Protein AF-A0A554GCI3-F1 (afdb_monomer_lite)

Radius of gyration: 26.22 Å; chains: 1; bounding box: 60×81×34 Å

Foldseek 3Di:
DDDDDDDPPDDDDDDDPPPPPPPPPPPPQADKDWAFQQEAADDDAAAEDEDAVPVVDDPPVVVVNSVVRNPPPVSVPVYTDNTYMYHHPVPDDD

Sequence (94 aa):
MRMLLPLLLAGLLGLGCQTAEKRPKALDCGATYVACGCGCCGGTEPKVTCLSCANGDDLQALIEADQKAAKDPQCATAGCSPGTKYVYCDANPG

Secondary structure (DSSP, 8-state):
------------S---------PPPP--TT-EEEE--SSEE-SSPPEEEEE-TTTT--HHHHHHHHHHHTT-GGGGG--EE--EEEEESSS---

pLDDT: mean 78.61, std 18.21, range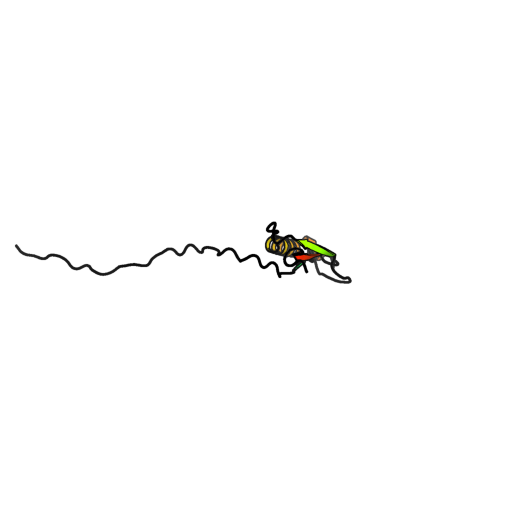 [40.22, 95.88]

Structure (mmCIF, N/CA/C/O backbone):
data_AF-A0A554GCI3-F1
#
_entry.id   AF-A0A554GCI3-F1
#
loop_
_atom_site.group_PDB
_atom_site.id
_atom_site.type_symbol
_atom_site.label_atom_id
_atom_site.label_alt_id
_atom_site.label_comp_id
_atom_site.label_asym_id
_atom_site.label_entity_id
_atom_site.label_seq_id
_atom_site.pdbx_PDB_ins_code
_atom_site.Cartn_x
_atom_site.Cartn_y
_atom_site.Cartn_z
_atom_site.occupancy
_atom_site.B_iso_or_equiv
_atom_site.auth_seq_id
_atom_site.auth_comp_id
_atom_site.auth_asym_id
_atom_site.auth_atom_id
_atom_site.pdbx_PDB_model_num
ATOM 1 N N . MET A 1 1 ? -44.954 65.564 -16.483 1.00 40.22 1 MET A N 1
ATOM 2 C CA . MET A 1 1 ? -44.481 64.393 -17.260 1.00 40.22 1 MET A CA 1
ATOM 3 C C . MET A 1 1 ? -44.365 63.246 -16.256 1.00 40.22 1 MET A C 1
ATOM 5 O O . MET A 1 1 ? -43.704 63.448 -15.253 1.00 40.22 1 MET A O 1
ATOM 9 N N . ARG A 1 2 ? -45.223 62.205 -16.275 1.00 48.53 2 ARG A N 1
ATOM 10 C CA . ARG A 1 2 ? -45.094 60.974 -17.104 1.00 48.53 2 ARG A CA 1
ATOM 11 C C . ARG A 1 2 ? -43.622 60.510 -17.103 1.00 48.53 2 ARG A C 1
ATOM 13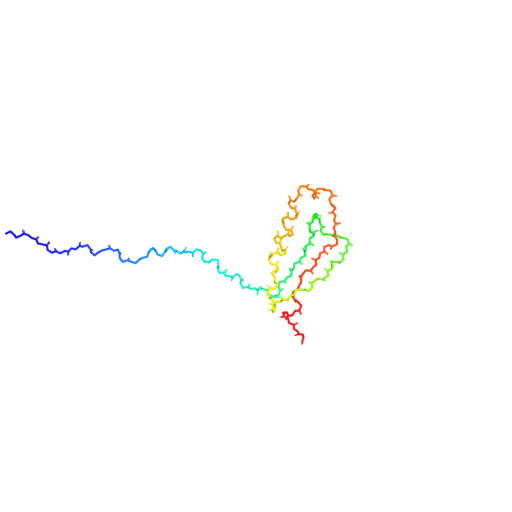 O O . ARG A 1 2 ? -42.798 61.276 -17.568 1.00 48.53 2 ARG A O 1
ATOM 20 N N . MET A 1 3 ? -43.216 59.333 -16.628 1.00 42.81 3 MET A N 1
ATOM 21 C CA . MET A 1 3 ? -43.890 58.034 -16.573 1.00 42.81 3 MET A CA 1
ATOM 22 C C . MET A 1 3 ? -43.040 57.026 -15.757 1.00 42.81 3 MET A C 1
ATOM 24 O O . MET A 1 3 ? -41.822 57.045 -15.859 1.00 42.81 3 MET A O 1
ATOM 28 N N . LEU A 1 4 ? -43.735 56.113 -15.066 1.00 52.34 4 LEU A N 1
ATOM 29 C CA . LEU A 1 4 ? -43.468 54.663 -14.961 1.00 52.34 4 LEU A CA 1
ATOM 30 C C . LEU A 1 4 ? -42.303 54.125 -14.095 1.00 52.34 4 LEU A C 1
ATOM 32 O O . LEU A 1 4 ? -41.174 53.924 -14.528 1.00 52.34 4 LEU A O 1
ATOM 36 N N . LEU A 1 5 ? -42.727 53.771 -12.878 1.00 51.66 5 LEU A N 1
ATOM 37 C CA . LEU A 1 5 ? -42.443 52.577 -12.062 1.00 51.66 5 LEU A CA 1
ATOM 38 C C . LEU A 1 5 ? -42.354 51.238 -12.880 1.00 51.66 5 LEU A C 1
ATOM 40 O O . LEU A 1 5 ? -42.677 51.218 -14.066 1.00 51.66 5 LEU A O 1
ATOM 44 N N . PRO A 1 6 ? -41.992 50.091 -12.268 1.00 58.38 6 PRO A N 1
ATOM 45 C CA . PRO A 1 6 ? -40.801 49.293 -12.566 1.00 58.38 6 PRO A CA 1
ATOM 46 C C . PRO A 1 6 ? -41.162 47.855 -12.998 1.00 58.38 6 PRO A C 1
ATOM 48 O O . PRO A 1 6 ? -42.175 47.319 -12.578 1.00 58.38 6 PRO A O 1
ATOM 51 N N . LEU A 1 7 ? -40.343 47.162 -13.786 1.00 55.94 7 LEU A N 1
ATOM 52 C CA . LEU A 1 7 ? -40.498 45.705 -13.955 1.00 55.94 7 LEU A CA 1
ATOM 53 C C . LEU A 1 7 ? -39.223 45.109 -14.550 1.00 55.94 7 LEU A C 1
ATOM 55 O O . LEU A 1 7 ? -39.111 44.889 -15.748 1.00 55.94 7 LEU A O 1
ATOM 59 N N . LEU A 1 8 ? -38.259 44.831 -13.677 1.00 55.09 8 LEU A N 1
ATOM 60 C CA . LEU A 1 8 ? -37.239 43.811 -13.914 1.00 55.09 8 LEU A CA 1
ATOM 61 C C . LEU A 1 8 ? -37.274 42.838 -12.730 1.00 55.09 8 LEU A C 1
ATOM 63 O O . LEU A 1 8 ? -36.392 42.794 -11.881 1.00 55.09 8 LEU A O 1
ATOM 67 N N . LEU A 1 9 ? -38.378 42.090 -12.669 1.00 58.19 9 LEU A N 1
ATOM 68 C CA . LEU A 1 9 ? -38.476 40.791 -12.010 1.00 58.19 9 LEU A CA 1
ATOM 69 C C . LEU A 1 9 ? -38.017 39.734 -13.022 1.00 58.19 9 LEU A C 1
ATOM 71 O O . LEU A 1 9 ? -38.810 39.305 -13.854 1.00 58.19 9 LEU A O 1
ATOM 75 N N . ALA A 1 10 ? -36.749 39.333 -12.965 1.00 57.09 10 ALA A N 1
ATOM 76 C CA . ALA A 1 10 ? -36.266 38.042 -13.462 1.00 57.09 10 ALA A CA 1
ATOM 77 C C . ALA A 1 10 ? -34.828 37.832 -12.968 1.00 57.09 10 ALA A C 1
ATOM 79 O O . ALA A 1 10 ? -33.966 38.662 -13.235 1.00 57.09 10 ALA A O 1
ATOM 80 N N . GLY A 1 11 ? -34.571 36.730 -12.261 1.00 52.44 11 GLY A N 1
ATOM 81 C CA . GLY A 1 11 ? -33.210 36.327 -11.879 1.00 52.44 11 GLY A CA 1
ATOM 82 C C . GLY A 1 11 ? -32.988 36.032 -10.398 1.00 52.44 11 GLY A C 1
ATOM 83 O O . GLY A 1 11 ? -31.919 36.315 -9.868 1.00 52.44 11 GLY A O 1
ATOM 84 N N . LEU A 1 12 ? -33.993 35.471 -9.725 1.00 55.44 12 LEU A N 1
ATOM 85 C CA . LEU A 1 12 ? -33.797 34.699 -8.503 1.00 55.44 12 LEU A CA 1
ATOM 86 C C . LEU A 1 12 ? -32.815 33.538 -8.753 1.00 55.44 12 LEU A C 1
ATOM 88 O O . LEU A 1 12 ? -32.955 32.830 -9.743 1.00 55.44 12 LEU A O 1
ATOM 92 N N . LEU A 1 13 ? -31.938 33.320 -7.768 1.00 54.34 13 LEU A N 1
ATOM 93 C CA . LEU A 1 13 ? -31.440 32.018 -7.303 1.00 54.34 13 LEU A CA 1
ATOM 94 C C . LEU A 1 13 ? -30.699 31.127 -8.314 1.00 54.34 13 LEU A C 1
ATOM 96 O O . LEU A 1 13 ? -31.300 30.468 -9.154 1.00 54.34 13 LEU A O 1
ATOM 100 N N . GLY A 1 14 ? -29.399 30.944 -8.068 1.00 53.19 14 GLY A N 1
ATOM 101 C CA . GLY A 1 14 ? -28.730 29.693 -8.431 1.00 53.19 14 GLY A CA 1
ATOM 102 C C . GLY A 1 14 ? -27.446 29.850 -9.227 1.00 53.19 14 GLY A C 1
ATOM 103 O O . GLY A 1 14 ? -27.338 29.332 -10.328 1.00 53.19 14 GLY A O 1
ATOM 104 N N . LEU A 1 15 ? -26.432 30.483 -8.644 1.00 50.44 15 LEU A N 1
ATOM 105 C CA . LEU A 1 15 ? -25.058 30.101 -8.958 1.00 50.44 15 LEU A CA 1
ATOM 106 C C . LEU A 1 15 ? -24.284 29.979 -7.650 1.00 50.44 15 LEU A C 1
ATOM 108 O O . LEU A 1 15 ? -23.364 30.733 -7.352 1.00 50.44 15 LEU A O 1
ATOM 112 N N . GLY A 1 16 ? -24.716 29.012 -6.836 1.00 48.16 16 GLY A N 1
ATOM 113 C CA . GLY A 1 16 ? -23.781 28.367 -5.934 1.00 48.16 16 GLY A CA 1
ATOM 114 C C . GLY A 1 16 ? -22.672 27.801 -6.810 1.00 48.16 16 GLY A C 1
ATOM 115 O O . GLY A 1 16 ? -22.901 26.882 -7.596 1.00 48.16 16 GLY A O 1
ATOM 116 N N . CYS A 1 17 ? -21.483 28.396 -6.728 1.00 49.12 17 CYS A N 1
ATOM 117 C CA . CYS A 1 17 ? -20.263 27.661 -7.000 1.00 49.12 17 CYS A CA 1
ATOM 118 C C . CYS A 1 17 ? -20.323 26.459 -6.068 1.00 49.12 17 CYS A C 1
ATOM 120 O O . CYS A 1 17 ? -20.041 26.590 -4.879 1.00 49.12 17 CYS A O 1
ATOM 122 N N . GLN A 1 18 ? -20.749 25.313 -6.593 1.00 52.84 18 GLN A N 1
ATOM 123 C CA . GLN A 1 18 ? -20.539 24.050 -5.917 1.00 52.84 18 GLN A CA 1
ATOM 124 C C . GLN A 1 18 ? -19.020 23.915 -5.904 1.00 52.84 18 GLN A C 1
ATOM 126 O O . GLN A 1 18 ? -18.402 23.490 -6.883 1.00 52.84 18 GLN A O 1
ATOM 131 N N . THR A 1 19 ? -18.391 24.375 -4.825 1.00 48.47 19 THR A N 1
ATOM 132 C CA . THR A 1 19 ? -17.099 23.851 -4.427 1.00 48.47 19 THR A CA 1
ATOM 133 C C . THR A 1 19 ? -17.258 22.350 -4.538 1.00 48.47 19 THR A C 1
ATOM 135 O O . THR A 1 19 ? -18.197 21.789 -3.971 1.00 48.47 19 THR A O 1
ATOM 138 N N . ALA A 1 20 ? -16.426 21.717 -5.363 1.00 52.91 20 ALA A N 1
ATOM 139 C CA . ALA A 1 20 ? -16.296 20.277 -5.377 1.00 52.91 20 ALA A CA 1
ATOM 140 C C . ALA A 1 20 ? -15.775 19.895 -3.992 1.00 52.91 20 ALA A C 1
ATOM 142 O O . ALA A 1 20 ? -14.575 19.740 -3.776 1.00 52.91 20 ALA A O 1
ATOM 143 N N . GLU A 1 21 ? -16.684 19.845 -3.023 1.00 43.59 21 GLU A N 1
ATOM 144 C CA . GLU A 1 21 ? -16.462 19.233 -1.742 1.00 43.59 21 GLU A CA 1
ATOM 145 C C . GLU A 1 21 ? -16.172 17.791 -2.118 1.00 43.59 21 GLU A C 1
ATOM 147 O O . GLU A 1 21 ? -17.074 17.018 -2.457 1.00 43.59 21 GLU A O 1
ATOM 152 N N . LYS A 1 22 ? -14.876 17.460 -2.180 1.00 53.03 22 LYS A N 1
ATOM 153 C CA . LYS A 1 22 ? -14.399 16.097 -2.017 1.00 53.03 22 LYS A CA 1
ATOM 154 C C . LYS A 1 22 ? -15.102 15.625 -0.757 1.00 53.03 22 LYS A C 1
ATOM 156 O O . LYS A 1 22 ? -14.629 15.900 0.342 1.00 53.03 22 LYS A O 1
ATOM 161 N N . ARG A 1 23 ? -16.271 14.991 -0.908 1.00 54.28 23 ARG A N 1
ATOM 162 C CA . ARG A 1 23 ? -16.886 14.268 0.194 1.00 54.28 23 ARG A CA 1
ATOM 163 C C . ARG A 1 23 ? -15.766 13.377 0.696 1.00 54.28 23 ARG A C 1
ATOM 165 O O . ARG A 1 23 ? -15.175 12.685 -0.145 1.00 54.28 23 ARG A O 1
ATOM 172 N N . PRO A 1 24 ? -15.406 13.447 1.985 1.00 56.25 24 PRO A N 1
ATOM 173 C CA . PRO A 1 24 ? -14.446 12.502 2.510 1.00 56.25 24 PRO A CA 1
ATOM 174 C C . PRO A 1 24 ? -14.993 11.128 2.134 1.00 56.25 24 PRO A C 1
ATOM 176 O O . PRO A 1 24 ? -16.138 10.802 2.460 1.00 56.25 24 PRO A O 1
ATOM 179 N N . LYS A 1 25 ? -14.236 10.389 1.311 1.00 63.69 25 LYS A N 1
ATOM 180 C CA . LYS A 1 25 ? -14.543 8.986 1.050 1.00 63.69 25 LYS A CA 1
ATOM 181 C C . LYS A 1 25 ? -14.641 8.372 2.440 1.00 63.69 25 LYS A C 1
ATOM 183 O O . LYS A 1 25 ? -13.680 8.469 3.198 1.00 63.69 25 LYS A O 1
ATOM 188 N N . ALA A 1 26 ? -15.816 7.859 2.796 1.00 68.50 26 ALA A N 1
ATOM 189 C CA . ALA A 1 26 ? -15.970 7.156 4.057 1.00 68.50 26 ALA A CA 1
ATOM 190 C C . ALA A 1 26 ? -14.886 6.073 4.110 1.00 68.50 26 ALA A C 1
ATOM 192 O O . ALA A 1 26 ? -14.673 5.381 3.109 1.00 68.50 26 ALA A O 1
ATOM 193 N N . LEU A 1 27 ? -14.163 6.002 5.228 1.00 79.75 27 LEU A N 1
ATOM 194 C CA . LEU A 1 27 ? -13.115 5.011 5.416 1.00 79.75 27 LEU A CA 1
ATOM 195 C C . LEU A 1 27 ? -13.774 3.628 5.370 1.00 79.75 27 LEU A C 1
ATOM 197 O O . LEU A 1 27 ? -14.575 3.293 6.242 1.00 79.75 27 LEU A O 1
ATOM 201 N N . ASP A 1 28 ? -13.489 2.860 4.319 1.00 86.56 28 ASP A N 1
ATOM 202 C CA . ASP A 1 28 ? -13.970 1.487 4.204 1.00 86.56 28 ASP A CA 1
ATOM 203 C C . ASP A 1 28 ? -13.023 0.570 4.970 1.00 86.56 28 ASP A C 1
ATOM 205 O O . ASP A 1 28 ? -12.009 0.103 4.450 1.00 86.56 28 ASP A O 1
ATOM 209 N N . CYS A 1 29 ? -13.363 0.319 6.228 1.00 88.06 29 CYS A N 1
ATOM 210 C CA . CYS A 1 29 ? -12.568 -0.538 7.091 1.00 88.06 29 CYS A CA 1
ATOM 211 C C . CYS A 1 29 ? -12.681 -2.033 6.741 1.00 88.06 29 CYS A C 1
ATOM 213 O O . CYS A 1 29 ? -11.970 -2.846 7.318 1.00 88.06 29 CYS A O 1
ATOM 215 N N . GLY A 1 30 ? -13.525 -2.420 5.777 1.00 89.25 30 GLY A N 1
ATOM 216 C CA . GLY A 1 30 ? -13.517 -3.765 5.191 1.00 89.25 30 GLY A CA 1
ATOM 217 C C . GLY A 1 30 ? -12.530 -3.917 4.030 1.00 89.25 30 GLY A C 1
ATOM 218 O O . GLY A 1 30 ? -12.308 -5.030 3.544 1.00 89.25 30 GLY A O 1
ATOM 219 N N . ALA A 1 31 ? -11.931 -2.817 3.568 1.00 91.50 31 ALA A N 1
ATOM 220 C CA . ALA A 1 31 ? -11.061 -2.829 2.408 1.00 91.50 31 ALA A CA 1
ATOM 221 C C . ALA A 1 31 ? -9.747 -3.578 2.677 1.00 91.50 31 ALA A C 1
ATOM 223 O O . ALA A 1 31 ? -9.184 -3.583 3.772 1.00 91.50 31 ALA A O 1
ATOM 224 N N . THR A 1 32 ? -9.246 -4.219 1.625 1.00 94.12 32 THR A N 1
ATOM 225 C CA . THR A 1 32 ? -7.987 -4.964 1.619 1.00 94.12 32 THR A CA 1
ATOM 226 C C . THR A 1 32 ? -7.207 -4.601 0.366 1.00 94.12 32 THR A C 1
ATOM 228 O O . THR A 1 32 ? -7.793 -4.460 -0.708 1.00 94.12 32 THR A O 1
ATOM 231 N N . TYR A 1 33 ? -5.885 -4.499 0.478 1.00 94.88 33 TYR A N 1
ATOM 232 C CA . TYR A 1 33 ? -5.011 -4.220 -0.660 1.00 94.88 33 TYR A CA 1
ATOM 233 C C . TYR A 1 33 ? -3.744 -5.065 -0.612 1.00 94.88 33 TYR A C 1
ATOM 235 O O . TYR A 1 33 ? -3.229 -5.338 0.468 1.00 94.88 33 TYR A O 1
ATOM 243 N N . VAL A 1 34 ? -3.217 -5.456 -1.772 1.00 95.75 34 VAL A N 1
ATOM 244 C CA . VAL A 1 34 ? -1.902 -6.096 -1.877 1.00 95.75 34 VAL A CA 1
ATOM 245 C C . VAL A 1 34 ? -0.978 -5.156 -2.639 1.00 95.75 34 VAL A C 1
ATOM 247 O O . VAL A 1 34 ? -1.193 -4.913 -3.822 1.00 95.75 34 VAL A O 1
ATOM 250 N N . ALA A 1 35 ? 0.037 -4.638 -1.953 1.00 95.50 35 ALA A N 1
ATOM 251 C CA . ALA A 1 35 ? 1.079 -3.815 -2.547 1.00 95.50 35 ALA A CA 1
ATOM 252 C C . ALA A 1 35 ? 2.214 -4.700 -3.062 1.00 95.50 35 ALA A C 1
ATOM 254 O O . ALA A 1 35 ? 2.738 -5.533 -2.315 1.00 95.50 35 ALA A O 1
ATOM 255 N N . CYS A 1 36 ? 2.608 -4.501 -4.316 1.00 92.88 36 CYS A N 1
ATOM 256 C CA . CYS A 1 36 ? 3.720 -5.219 -4.950 1.00 92.88 36 CYS A CA 1
ATOM 257 C C . CYS A 1 36 ? 5.001 -4.377 -4.997 1.00 92.88 36 CYS A C 1
ATOM 259 O O . CYS A 1 36 ? 6.089 -4.901 -5.249 1.00 92.88 36 CYS A O 1
ATOM 261 N N . GLY A 1 37 ? 4.863 -3.076 -4.743 1.00 89.50 37 GLY A N 1
ATOM 262 C CA . GLY A 1 37 ? 5.873 -2.053 -4.885 1.00 89.50 37 GLY A CA 1
ATOM 263 C C . GLY A 1 37 ? 6.354 -1.951 -6.324 1.00 89.50 37 GLY A C 1
ATOM 264 O O . GLY A 1 37 ? 5.609 -1.696 -7.267 1.00 89.50 37 GLY A O 1
ATOM 265 N N . CYS A 1 38 ? 7.655 -2.140 -6.464 1.00 88.06 38 CYS A N 1
ATOM 266 C CA . CYS A 1 38 ? 8.378 -2.036 -7.711 1.00 88.06 38 CYS A CA 1
ATOM 267 C C . CYS A 1 38 ? 8.342 -3.399 -8.422 1.00 88.06 38 CYS A C 1
ATOM 269 O O . CYS A 1 38 ? 9.096 -4.297 -8.054 1.00 88.06 38 CYS A O 1
ATOM 271 N N . GLY A 1 39 ? 7.440 -3.572 -9.396 1.00 86.31 39 GLY A N 1
ATOM 272 C CA . GLY A 1 39 ? 7.297 -4.812 -10.171 1.00 86.31 39 GLY A CA 1
ATOM 273 C C . GLY A 1 39 ? 5.976 -5.557 -9.935 1.00 86.31 39 GLY A C 1
ATOM 274 O O . GLY A 1 39 ? 4.916 -4.943 -9.834 1.00 86.31 39 GLY A O 1
ATOM 275 N N . CYS A 1 40 ? 6.022 -6.890 -9.910 1.00 88.00 40 CYS A N 1
ATOM 276 C CA . CYS A 1 40 ? 4.850 -7.772 -9.786 1.00 88.00 40 CYS A CA 1
ATOM 277 C C . CYS A 1 40 ? 4.755 -8.436 -8.409 1.00 88.00 40 CYS A C 1
ATOM 279 O O . CYS A 1 40 ? 5.764 -8.657 -7.750 1.00 88.00 40 CYS A O 1
ATOM 281 N N . CYS A 1 41 ? 3.550 -8.828 -7.993 1.00 90.94 41 CYS A N 1
ATOM 282 C CA . CYS A 1 41 ? 3.386 -9.777 -6.893 1.00 90.94 41 CYS A CA 1
ATOM 283 C C . CYS A 1 41 ? 3.493 -11.212 -7.436 1.00 90.94 41 CYS A C 1
ATOM 285 O O . CYS A 1 41 ? 2.800 -11.541 -8.401 1.00 90.94 41 CYS A O 1
ATOM 287 N N . GLY A 1 42 ? 4.319 -12.081 -6.847 1.00 84.88 42 GLY A N 1
ATOM 288 C CA . GLY A 1 42 ? 4.443 -13.469 -7.299 1.00 84.88 42 GLY A CA 1
ATOM 289 C C . GLY A 1 42 ? 5.143 -14.424 -6.330 1.00 84.88 42 GLY A C 1
ATOM 290 O O . GLY A 1 42 ? 5.890 -14.018 -5.445 1.00 84.88 42 GLY A O 1
ATOM 291 N N . GLY A 1 43 ? 4.916 -15.722 -6.550 1.00 74.88 43 GLY A N 1
ATOM 292 C CA . GLY A 1 43 ? 5.696 -16.831 -5.984 1.00 74.88 43 GLY A CA 1
ATOM 293 C C . GLY A 1 43 ? 5.305 -17.304 -4.582 1.00 74.88 43 GLY A C 1
ATOM 294 O O . GLY A 1 43 ? 5.461 -18.490 -4.300 1.00 74.88 43 GLY A O 1
ATOM 295 N N . THR A 1 44 ? 4.776 -16.437 -3.720 1.00 84.88 44 THR A N 1
ATOM 296 C CA . THR A 1 44 ? 4.452 -16.777 -2.324 1.00 84.88 44 THR A CA 1
ATOM 297 C C . THR A 1 44 ? 3.286 -15.958 -1.775 1.00 84.88 44 THR A C 1
ATOM 299 O O . THR A 1 44 ? 2.865 -14.964 -2.365 1.00 84.88 44 THR A O 1
ATOM 302 N N . GLU A 1 45 ? 2.741 -16.405 -0.643 1.00 90.44 45 GLU A N 1
ATOM 303 C CA . GLU A 1 45 ? 1.672 -15.701 0.061 1.00 90.44 45 GLU A CA 1
ATOM 304 C C . GLU A 1 45 ? 2.194 -14.364 0.634 1.00 90.44 45 GLU A C 1
ATOM 306 O O . GLU A 1 45 ? 3.251 -14.348 1.278 1.00 90.44 45 GLU A O 1
ATOM 311 N N . PRO A 1 46 ? 1.499 -13.235 0.394 1.00 92.50 46 PRO A N 1
ATOM 312 C CA . PRO A 1 46 ? 1.958 -11.919 0.823 1.00 92.50 46 PRO A CA 1
ATOM 313 C C . PRO A 1 46 ? 1.958 -11.792 2.344 1.00 92.50 46 PRO A C 1
ATOM 315 O O . PRO A 1 46 ? 1.054 -12.270 3.035 1.00 92.50 46 PRO A O 1
ATOM 318 N N . LYS A 1 47 ? 2.932 -11.050 2.876 1.00 93.06 47 LYS A N 1
ATOM 319 C CA . LYS A 1 47 ? 2.975 -10.739 4.308 1.00 93.06 47 LYS A CA 1
ATOM 320 C C . LYS A 1 47 ? 1.760 -9.895 4.685 1.00 93.06 47 LYS A C 1
ATOM 322 O O . LYS A 1 47 ? 1.563 -8.818 4.124 1.00 93.06 47 LYS A O 1
ATOM 327 N N . VAL A 1 48 ? 0.990 -10.342 5.673 1.00 95.19 48 VAL A N 1
ATOM 328 C CA . VAL A 1 48 ? -0.126 -9.558 6.213 1.00 95.19 48 VAL A CA 1
ATOM 329 C C . VAL A 1 48 ? 0.406 -8.456 7.130 1.00 95.19 48 VAL A C 1
ATOM 331 O O . VAL A 1 48 ? 1.187 -8.715 8.046 1.00 95.19 48 VAL A O 1
ATOM 334 N N . THR A 1 49 ? -0.031 -7.227 6.878 1.00 95.75 49 THR A N 1
ATOM 335 C CA . THR A 1 49 ? 0.179 -6.056 7.728 1.00 95.75 49 THR A CA 1
ATOM 336 C C . THR A 1 49 ? -1.176 -5.555 8.203 1.00 95.75 49 THR A C 1
ATOM 338 O O . THR A 1 49 ? -2.050 -5.238 7.394 1.00 95.75 49 THR A O 1
ATOM 341 N N . CYS A 1 50 ? -1.337 -5.495 9.522 1.00 94.00 50 CYS A N 1
ATOM 342 C CA . CYS A 1 50 ? -2.528 -4.953 10.156 1.00 94.00 50 CYS A CA 1
ATOM 343 C C . CYS A 1 50 ? -2.481 -3.426 10.170 1.00 94.00 50 CYS A C 1
ATOM 345 O O . CYS A 1 50 ? -1.519 -2.841 10.664 1.00 94.00 50 CYS A O 1
ATOM 347 N N . LEU A 1 51 ? -3.544 -2.817 9.665 1.00 94.31 51 LEU A N 1
ATOM 348 C CA . LEU A 1 51 ? -3.892 -1.417 9.845 1.00 94.31 51 LEU A CA 1
ATOM 349 C C . LEU A 1 51 ? -4.946 -1.290 10.947 1.00 94.31 51 LEU A C 1
ATOM 351 O O . LEU A 1 51 ? -5.654 -2.255 11.260 1.00 94.31 51 LEU A O 1
ATOM 355 N N . SER A 1 52 ? -5.065 -0.089 11.498 1.00 92.50 52 SER A N 1
ATOM 356 C CA . SER A 1 52 ? -6.096 0.298 12.448 1.00 92.50 52 SER A CA 1
ATOM 357 C C . SER A 1 52 ? -7.077 1.296 11.835 1.00 92.50 52 SER A C 1
ATOM 359 O O . SER A 1 52 ? -6.750 2.446 11.549 1.00 92.50 52 SER A O 1
ATOM 361 N N . CYS A 1 53 ? -8.315 0.847 11.681 1.00 90.75 53 CYS A N 1
ATOM 362 C CA . CYS A 1 53 ? -9.472 1.647 11.321 1.00 90.75 53 CYS A CA 1
ATOM 363 C C . CYS A 1 53 ? -9.774 2.678 12.414 1.00 90.75 53 CYS A C 1
ATOM 365 O O . CYS A 1 53 ? -10.058 3.834 12.106 1.00 90.75 53 CYS A O 1
ATOM 367 N N . ALA A 1 54 ? -9.654 2.295 13.690 1.00 88.81 54 ALA A N 1
ATOM 368 C CA . ALA A 1 54 ? -9.903 3.175 14.830 1.00 88.81 54 ALA A CA 1
ATOM 369 C C . ALA A 1 54 ? -8.901 4.338 14.905 1.00 88.81 54 ALA A C 1
ATOM 371 O O . ALA A 1 54 ? -9.281 5.451 15.267 1.00 88.81 54 ALA A O 1
ATOM 372 N N . ASN A 1 55 ? -7.642 4.098 14.524 1.00 88.81 55 ASN A N 1
ATOM 373 C CA . ASN A 1 55 ? -6.610 5.136 14.446 1.00 88.81 55 ASN A CA 1
ATOM 374 C C . ASN A 1 55 ? -6.646 5.921 13.124 1.00 88.81 55 ASN A C 1
ATOM 376 O O . ASN A 1 55 ? -5.891 6.880 12.968 1.00 88.81 55 ASN A O 1
ATOM 380 N N . GLY A 1 56 ? -7.521 5.543 12.187 1.00 85.69 56 GLY A N 1
ATOM 381 C CA . GLY A 1 56 ? -7.637 6.193 10.887 1.00 85.69 56 GLY A CA 1
ATOM 382 C C . GLY A 1 56 ? -6.443 5.940 9.969 1.00 85.69 56 GLY A C 1
ATOM 383 O O . GLY A 1 56 ? -6.113 6.815 9.169 1.00 85.69 56 GLY A O 1
ATOM 384 N N . ASP A 1 57 ? -5.790 4.776 10.078 1.00 91.44 57 ASP A N 1
ATOM 385 C CA . ASP A 1 57 ? -4.725 4.394 9.150 1.00 91.44 57 ASP A CA 1
ATOM 386 C C . ASP A 1 57 ? -5.246 4.467 7.714 1.00 91.44 57 ASP A C 1
ATOM 388 O O . ASP A 1 57 ? -6.331 3.973 7.400 1.00 91.44 57 ASP A O 1
ATOM 392 N N . ASP A 1 58 ? -4.471 5.084 6.828 1.00 90.06 58 ASP A N 1
ATOM 393 C CA . ASP A 1 58 ? -4.931 5.418 5.485 1.00 90.06 58 ASP A CA 1
ATOM 394 C C . ASP A 1 58 ? -4.485 4.364 4.460 1.00 90.06 58 ASP A C 1
ATOM 396 O O . ASP A 1 58 ? -3.386 4.419 3.896 1.00 90.06 58 ASP A O 1
ATOM 400 N N . LEU A 1 59 ? -5.368 3.399 4.183 1.00 92.88 59 LEU A N 1
ATOM 401 C CA . LEU A 1 59 ? -5.156 2.414 3.123 1.00 92.88 59 LEU A CA 1
ATOM 402 C C . LEU A 1 59 ? -4.995 3.081 1.748 1.00 92.88 59 LEU A C 1
ATOM 404 O O . LEU A 1 59 ? -4.244 2.585 0.907 1.00 92.88 59 LEU A O 1
ATOM 408 N N . GLN A 1 60 ? -5.660 4.214 1.508 1.00 93.38 60 GLN A N 1
ATOM 409 C CA . GLN A 1 60 ? -5.573 4.925 0.237 1.00 93.38 60 GLN A CA 1
ATOM 410 C C . GLN A 1 60 ? -4.175 5.516 0.029 1.00 93.38 60 GLN A C 1
ATOM 412 O O . GLN A 1 60 ? -3.649 5.419 -1.081 1.00 93.38 60 GLN A O 1
ATOM 417 N N . ALA A 1 61 ? -3.540 6.037 1.081 1.00 92.62 61 ALA A N 1
ATOM 418 C CA . ALA A 1 61 ? -2.157 6.511 1.018 1.00 92.62 61 ALA A CA 1
ATOM 419 C C . ALA A 1 61 ? -1.171 5.385 0.656 1.00 92.62 61 ALA A C 1
ATOM 421 O O . ALA A 1 61 ? -0.244 5.597 -0.127 1.00 92.62 61 ALA A O 1
ATOM 422 N N . LEU A 1 62 ? -1.390 4.169 1.169 1.00 94.50 62 LEU A N 1
ATOM 423 C CA . LEU A 1 62 ? -0.571 2.996 0.835 1.00 94.50 62 LEU A CA 1
ATOM 424 C C . LEU A 1 62 ? -0.745 2.574 -0.628 1.00 94.50 62 LEU A C 1
ATOM 426 O O . LEU A 1 62 ? 0.240 2.284 -1.305 1.00 94.50 62 LEU A O 1
ATOM 430 N N . ILE A 1 63 ? -1.981 2.596 -1.133 1.00 94.25 63 ILE A N 1
ATOM 431 C CA . ILE A 1 63 ? -2.284 2.335 -2.547 1.00 94.25 63 ILE A CA 1
ATOM 432 C C . ILE A 1 63 ? -1.587 3.362 -3.445 1.00 94.25 63 ILE A C 1
ATOM 434 O O . ILE A 1 63 ? -0.976 3.004 -4.449 1.00 94.25 63 ILE A O 1
ATOM 438 N N . GLU A 1 64 ? -1.661 4.646 -3.099 1.00 95.31 64 GLU A N 1
ATOM 439 C CA . GLU A 1 64 ? -1.024 5.709 -3.880 1.00 95.31 64 GLU A CA 1
ATOM 440 C C . GLU A 1 64 ? 0.504 5.589 -3.871 1.00 95.31 64 GLU A C 1
ATOM 442 O O . GLU A 1 64 ? 1.143 5.767 -4.912 1.00 95.31 64 GLU A O 1
ATOM 447 N N . ALA A 1 65 ? 1.094 5.241 -2.724 1.00 93.56 65 ALA A N 1
ATOM 448 C CA . ALA A 1 65 ? 2.527 4.994 -2.603 1.00 93.56 65 ALA A CA 1
ATOM 449 C C . ALA A 1 65 ? 2.976 3.806 -3.469 1.00 93.56 65 ALA A C 1
ATOM 451 O O . ALA A 1 65 ? 3.972 3.915 -4.186 1.00 93.5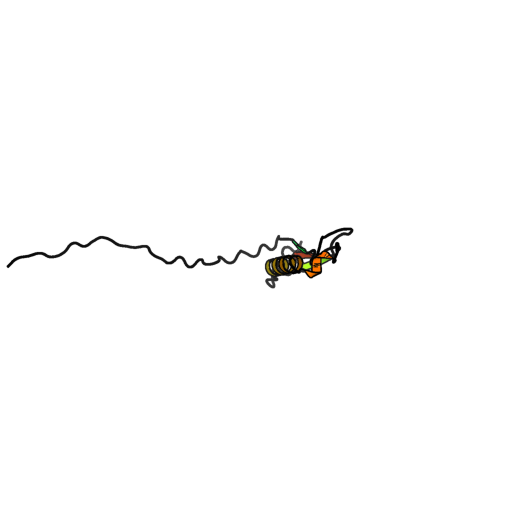6 65 ALA A O 1
ATOM 452 N N . ASP A 1 66 ? 2.217 2.712 -3.462 1.00 94.56 66 ASP A N 1
ATOM 453 C CA . ASP A 1 66 ? 2.461 1.529 -4.289 1.00 94.56 66 ASP A CA 1
ATOM 454 C C . ASP A 1 66 ? 2.372 1.852 -5.789 1.00 94.56 66 ASP A C 1
ATOM 456 O O . ASP A 1 66 ? 3.296 1.583 -6.555 1.00 94.56 66 ASP A O 1
ATOM 460 N N . GLN A 1 67 ? 1.314 2.553 -6.208 1.00 93.50 67 GLN A N 1
ATOM 461 C CA . GLN A 1 67 ? 1.144 3.000 -7.594 1.00 93.50 67 GLN A CA 1
ATOM 462 C C . GLN A 1 67 ? 2.233 3.972 -8.048 1.00 93.50 67 GLN A C 1
ATOM 464 O O . GLN A 1 67 ? 2.576 4.015 -9.232 1.00 93.50 67 GLN A O 1
ATOM 469 N N . LYS A 1 68 ? 2.751 4.798 -7.136 1.00 93.88 68 LYS A N 1
ATOM 470 C CA . LYS A 1 68 ? 3.876 5.686 -7.417 1.00 93.88 68 LYS A CA 1
ATOM 471 C C . LYS A 1 68 ? 5.162 4.884 -7.592 1.00 93.88 68 LYS A C 1
ATOM 473 O O . LYS A 1 68 ? 5.879 5.142 -8.554 1.00 93.88 68 LYS A O 1
ATOM 478 N N . ALA A 1 69 ? 5.421 3.915 -6.715 1.00 91.25 69 ALA A N 1
ATOM 479 C CA . ALA A 1 69 ? 6.577 3.031 -6.819 1.00 91.25 69 ALA A CA 1
ATOM 480 C C . ALA A 1 69 ? 6.557 2.246 -8.136 1.00 91.25 69 ALA A C 1
ATOM 482 O O . ALA A 1 69 ? 7.560 2.216 -8.833 1.00 91.25 69 ALA A O 1
ATOM 483 N N . ALA A 1 70 ? 5.404 1.718 -8.552 1.00 89.12 70 ALA A N 1
ATOM 484 C CA . ALA A 1 70 ? 5.264 0.982 -9.811 1.00 89.12 70 ALA A CA 1
ATOM 485 C C . ALA A 1 70 ? 5.593 1.808 -11.072 1.00 89.12 70 ALA A C 1
ATOM 487 O O . ALA A 1 70 ? 5.884 1.243 -12.125 1.00 89.12 70 ALA A O 1
ATOM 488 N N . LYS A 1 71 ? 5.537 3.143 -10.986 1.00 90.50 71 LYS A N 1
ATOM 489 C CA . LYS A 1 71 ? 5.878 4.063 -12.085 1.00 90.50 71 LYS A CA 1
ATOM 490 C C . LYS A 1 71 ? 7.348 4.473 -12.086 1.00 90.50 71 LYS A C 1
ATOM 492 O O . LYS A 1 71 ? 7.757 5.199 -12.992 1.00 90.50 71 LYS A O 1
ATOM 497 N N . ASP A 1 72 ? 8.120 4.071 -11.081 1.00 89.44 72 ASP A N 1
ATOM 498 C CA . ASP A 1 72 ? 9.534 4.402 -11.017 1.00 89.44 72 ASP A CA 1
ATOM 499 C C . ASP A 1 72 ? 10.276 3.704 -12.176 1.00 89.44 72 ASP A C 1
ATOM 501 O O . ASP A 1 72 ? 10.179 2.481 -12.324 1.00 89.44 72 ASP A O 1
ATOM 505 N N . PRO A 1 73 ? 11.018 4.440 -13.024 1.00 87.56 73 PRO A N 1
ATOM 506 C CA . PRO A 1 73 ? 11.791 3.852 -14.117 1.00 87.56 73 PRO A CA 1
ATOM 507 C C . PRO A 1 73 ? 12.787 2.778 -13.663 1.00 87.56 73 PRO A C 1
ATOM 509 O O . PRO A 1 73 ? 13.131 1.888 -14.443 1.00 87.56 73 PRO A O 1
ATOM 512 N N . GLN A 1 74 ? 13.237 2.825 -12.406 1.00 87.12 74 GLN A N 1
ATOM 513 C CA . GLN A 1 74 ? 14.122 1.819 -11.820 1.00 87.12 74 GLN A CA 1
ATOM 514 C C . GLN A 1 74 ? 13.425 0.458 -11.631 1.00 87.12 74 GLN A C 1
ATOM 516 O O . GLN A 1 74 ? 14.099 -0.554 -11.442 1.00 87.12 74 GLN A O 1
ATOM 521 N N . CYS A 1 75 ? 12.095 0.393 -11.752 1.00 86.06 75 CYS A N 1
ATOM 522 C CA . CYS A 1 75 ? 11.323 -0.839 -11.591 1.00 86.06 75 CYS A CA 1
ATOM 523 C C . CYS A 1 75 ? 11.374 -1.808 -12.760 1.00 86.06 75 CYS A C 1
ATOM 525 O O . CYS A 1 75 ? 10.985 -2.964 -12.593 1.00 86.06 75 CYS A O 1
ATOM 527 N N . ALA A 1 76 ? 11.914 -1.400 -13.910 1.00 82.25 76 ALA A N 1
ATOM 528 C CA . ALA A 1 76 ? 12.051 -2.273 -15.075 1.00 82.25 76 ALA A CA 1
ATOM 529 C C . ALA A 1 76 ? 12.860 -3.557 -14.789 1.00 82.25 76 ALA A C 1
ATOM 531 O O . ALA A 1 76 ? 12.682 -4.560 -15.477 1.00 82.25 76 ALA A O 1
ATOM 532 N N . THR A 1 77 ? 13.728 -3.544 -13.772 1.00 85.88 77 THR A N 1
ATOM 533 C CA . THR A 1 77 ? 14.606 -4.672 -13.417 1.00 85.88 77 THR A CA 1
ATOM 534 C C . THR A 1 77 ? 14.334 -5.260 -12.031 1.00 85.88 77 THR A C 1
ATOM 536 O O . THR A 1 77 ? 15.092 -6.117 -11.586 1.00 85.88 77 THR A O 1
ATOM 539 N N . ALA A 1 78 ? 13.287 -4.813 -11.329 1.00 85.56 78 ALA A N 1
ATOM 540 C CA . ALA A 1 78 ? 13.024 -5.217 -9.943 1.00 85.56 78 ALA A CA 1
ATOM 541 C C . ALA A 1 78 ? 12.461 -6.648 -9.805 1.00 85.56 78 ALA A C 1
ATOM 543 O O . ALA A 1 78 ? 12.605 -7.268 -8.753 1.00 85.56 78 ALA A O 1
ATOM 544 N N . GLY A 1 79 ? 11.873 -7.201 -10.873 1.00 86.06 79 GLY A N 1
ATOM 545 C CA . GLY A 1 79 ? 11.282 -8.543 -10.859 1.00 86.06 79 GLY A CA 1
ATOM 546 C C . GLY A 1 79 ? 9.965 -8.608 -10.077 1.00 86.06 79 GLY A C 1
ATOM 547 O O . GLY A 1 79 ? 9.261 -7.608 -9.956 1.00 86.06 79 GLY A O 1
ATOM 548 N N . CYS A 1 80 ? 9.600 -9.795 -9.582 1.00 89.25 80 CYS A N 1
ATOM 549 C CA . CYS A 1 80 ? 8.436 -9.948 -8.706 1.00 89.25 80 CYS A CA 1
ATOM 550 C C . CYS A 1 80 ? 8.854 -10.062 -7.234 1.00 89.25 80 CYS A C 1
ATOM 552 O O . CYS A 1 80 ? 9.882 -10.661 -6.919 1.00 89.25 80 CYS A O 1
ATOM 554 N N . SER A 1 81 ? 8.008 -9.561 -6.335 1.00 88.38 81 SER A N 1
ATOM 555 C CA . SER A 1 81 ? 8.113 -9.723 -4.885 1.00 88.38 81 SER A CA 1
ATOM 556 C C . SER A 1 81 ? 6.905 -10.500 -4.327 1.00 88.38 81 SER A C 1
ATOM 558 O O . SER A 1 81 ? 5.881 -10.601 -5.001 1.00 88.38 81 SER A O 1
ATOM 560 N N . PRO A 1 82 ? 6.965 -11.035 -3.095 1.00 90.44 82 PRO A N 1
ATOM 561 C CA . PRO A 1 82 ? 5.813 -11.673 -2.443 1.00 90.44 82 PRO A CA 1
ATOM 562 C C . PRO A 1 82 ? 4.618 -10.732 -2.226 1.00 90.44 82 PRO A C 1
ATOM 564 O O . PRO A 1 82 ? 3.492 -11.183 -2.043 1.00 90.44 82 PRO A O 1
ATOM 567 N N . GLY A 1 83 ? 4.862 -9.419 -2.226 1.00 92.62 83 GLY A N 1
ATOM 568 C CA . GLY A 1 83 ? 3.882 -8.400 -1.877 1.00 92.62 83 GLY A CA 1
ATOM 569 C C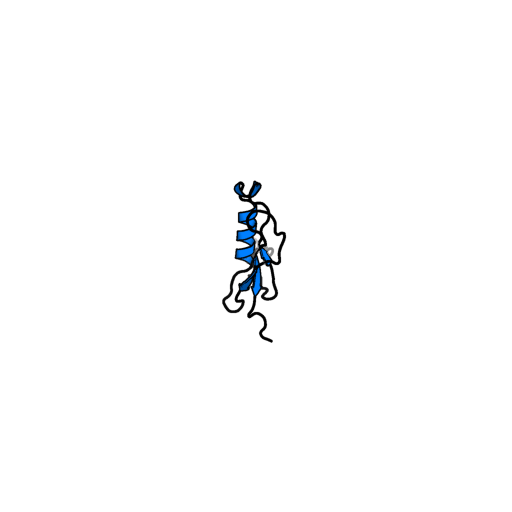 . GLY A 1 83 ? 3.580 -8.301 -0.377 1.00 92.62 83 GLY A C 1
ATOM 570 O O . GLY A 1 83 ? 3.952 -9.148 0.442 1.00 92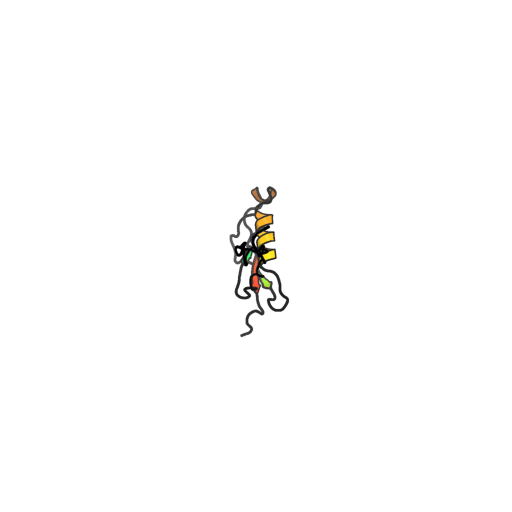.62 83 GLY A O 1
ATOM 571 N N . THR A 1 84 ? 2.894 -7.222 -0.009 1.00 95.38 84 THR A N 1
ATOM 572 C CA . THR A 1 84 ? 2.386 -6.971 1.346 1.00 95.38 84 THR A CA 1
ATOM 573 C C . THR A 1 84 ? 0.880 -6.781 1.285 1.00 95.38 84 THR A C 1
ATOM 575 O O . THR A 1 84 ? 0.392 -5.915 0.564 1.00 95.38 84 THR A O 1
ATOM 578 N N . LYS A 1 85 ? 0.137 -7.584 2.046 1.00 95.81 85 LYS A N 1
ATOM 579 C CA . LYS A 1 85 ? -1.317 -7.493 2.159 1.00 95.81 85 LYS A CA 1
ATOM 580 C C . LYS A 1 85 ? -1.683 -6.605 3.344 1.00 95.81 85 LYS A C 1
ATOM 582 O O . LYS A 1 85 ? -1.395 -6.958 4.481 1.00 95.81 85 LYS A O 1
ATOM 587 N N . TYR A 1 86 ? -2.349 -5.493 3.083 1.00 95.88 86 TYR A N 1
ATOM 588 C CA . TYR A 1 86 ? -2.886 -4.588 4.092 1.00 95.88 86 TYR A CA 1
ATOM 589 C C . TYR A 1 86 ? -4.356 -4.895 4.351 1.00 95.88 86 TYR A C 1
ATOM 591 O O . TYR A 1 86 ? -5.145 -5.002 3.410 1.00 95.88 86 TYR A O 1
ATOM 599 N N . VAL A 1 87 ? -4.704 -5.040 5.626 1.00 94.69 87 VAL A N 1
ATOM 600 C CA . VAL A 1 87 ? -6.065 -5.285 6.120 1.00 94.69 87 VAL A CA 1
ATOM 601 C C . VAL A 1 87 ? -6.278 -4.474 7.391 1.00 94.69 87 VAL A C 1
ATOM 603 O O . VAL A 1 87 ? -5.338 -4.310 8.166 1.00 94.69 87 VAL A O 1
ATOM 606 N N . TYR A 1 88 ? -7.495 -4.005 7.647 1.00 94.00 88 TYR A N 1
ATOM 607 C CA . TYR A 1 88 ? -7.834 -3.439 8.952 1.00 94.00 88 TYR A CA 1
ATOM 608 C C . TYR A 1 88 ? -8.174 -4.563 9.933 1.00 94.00 88 TYR A C 1
ATOM 610 O O . TYR A 1 88 ? -9.142 -5.296 9.736 1.00 94.00 88 TYR A O 1
ATOM 618 N N . CYS A 1 89 ? -7.364 -4.729 10.978 1.00 91.38 89 CYS A N 1
ATOM 619 C CA . CYS A 1 89 ? -7.499 -5.849 11.921 1.00 91.38 89 CYS A CA 1
ATOM 620 C C . CYS A 1 89 ? -8.439 -5.546 13.097 1.00 91.38 89 CYS A C 1
ATOM 622 O O . CYS A 1 89 ? -8.850 -6.451 13.814 1.00 91.38 89 CYS A O 1
ATOM 624 N N . ASP A 1 90 ? -8.781 -4.279 13.292 1.00 88.81 90 ASP A N 1
ATOM 625 C CA . ASP A 1 90 ? -9.679 -3.767 14.328 1.00 88.81 90 ASP A CA 1
ATOM 626 C C . ASP A 1 90 ? -11.085 -3.441 13.796 1.00 88.81 90 ASP A C 1
ATOM 628 O O . ASP A 1 90 ? -11.975 -3.112 14.575 1.00 88.81 90 ASP A O 1
ATOM 632 N N . ALA A 1 91 ? -11.303 -3.563 12.483 1.00 74.12 91 ALA A N 1
ATOM 633 C CA . ALA A 1 91 ? -12.589 -3.313 11.835 1.00 74.12 91 ALA A CA 1
ATOM 634 C C . ALA A 1 91 ? -13.670 -4.355 12.181 1.00 74.12 91 ALA A C 1
ATOM 636 O O . ALA A 1 91 ? -14.842 -4.139 11.878 1.00 74.12 91 ALA A O 1
ATOM 637 N N . ASN A 1 92 ? -13.291 -5.466 12.826 1.00 52.94 92 ASN A N 1
ATOM 638 C CA . ASN A 1 92 ? -14.201 -6.321 13.584 1.00 52.94 92 ASN A CA 1
ATOM 639 C C . ASN A 1 92 ? -13.400 -7.250 14.528 1.00 52.94 92 ASN A C 1
ATOM 641 O O . ASN A 1 92 ? -12.703 -8.143 14.036 1.00 52.94 92 ASN A O 1
ATOM 645 N N . PRO A 1 93 ? -13.469 -7.087 15.862 1.00 49.97 93 PRO A N 1
ATOM 646 C CA . PRO A 1 93 ? -13.171 -8.180 16.779 1.00 49.97 93 PRO A CA 1
ATOM 647 C C . PRO A 1 93 ? -14.282 -9.231 16.634 1.00 49.97 93 PRO A C 1
ATOM 649 O O . PRO A 1 93 ? -15.446 -8.876 16.454 1.00 49.97 93 PRO A O 1
ATOM 652 N N . GLY A 1 94 ? -13.929 -10.516 16.662 1.00 40.59 94 GLY A N 1
ATOM 653 C CA . GLY A 1 94 ? -14.931 -11.572 16.843 1.00 40.59 94 GLY A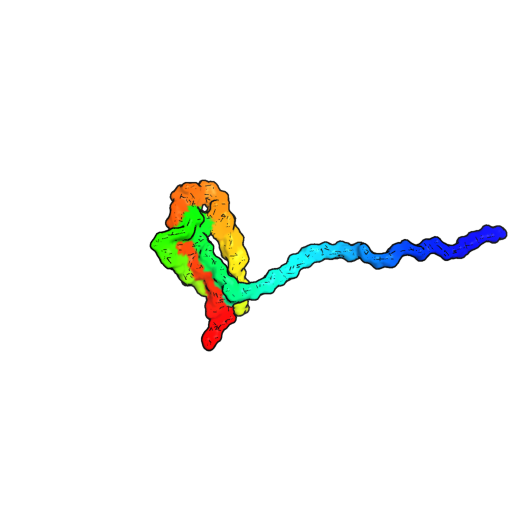 CA 1
ATOM 654 C C . GLY A 1 94 ? -15.724 -11.397 18.134 1.00 40.59 94 GLY A C 1
ATOM 655 O O . GLY A 1 94 ? -15.183 -10.775 19.079 1.00 40.59 94 GLY A O 1
#